Protein AF-M5SMT3-F1 (afdb_monomer_lite)

Sequence (138 aa):
MIDPERPLFWRSGAPFVASPAVTGPAGEMERGFKWAYGRPLFSAMNTILPPNSEICMQGNRHNEGILPPSSHHQGGVHVLMADGAVKFITESIDAGNSGAPPVRWDGWAINPAGSPSPYGIWGALGTRASKEVIDQEF

Organism: NCBI:txid1263868

Structure (mmCIF, N/CA/C/O backbone):
data_AF-M5SMT3-F1
#
_entry.id   AF-M5SMT3-F1
#
loop_
_atom_site.group_PDB
_atom_site.id
_atom_site.type_symbol
_atom_site.label_atom_id
_atom_site.label_a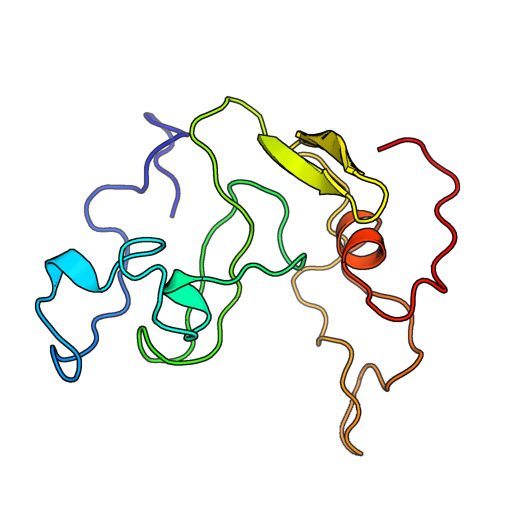lt_id
_atom_site.label_comp_id
_atom_site.label_asym_id
_atom_site.label_entity_id
_atom_site.label_seq_id
_atom_site.pdbx_PDB_ins_code
_atom_site.Cartn_x
_atom_site.Cartn_y
_atom_site.Cartn_z
_atom_site.occupancy
_atom_site.B_iso_or_equiv
_atom_site.auth_seq_id
_atom_site.auth_comp_id
_atom_site.auth_asym_id
_atom_site.auth_atom_id
_atom_site.pdbx_PDB_model_num
ATOM 1 N N . MET A 1 1 ? 3.601 9.241 -10.949 1.00 68.31 1 MET A N 1
ATOM 2 C CA . MET A 1 1 ? 2.649 10.370 -10.830 1.00 68.31 1 MET A CA 1
ATOM 3 C C . MET A 1 1 ? 1.436 10.063 -11.696 1.00 68.31 1 MET A C 1
ATOM 5 O O . MET A 1 1 ? 1.627 9.708 -12.857 1.00 68.31 1 MET A O 1
ATOM 9 N N . ILE A 1 2 ? 0.235 10.129 -11.118 1.00 78.00 2 ILE A N 1
ATOM 10 C CA . ILE A 1 2 ? -1.039 9.802 -11.781 1.00 78.00 2 ILE A CA 1
ATOM 11 C C . ILE A 1 2 ? -1.363 10.852 -12.856 1.00 78.00 2 ILE A C 1
ATOM 13 O O . ILE A 1 2 ? -1.054 12.042 -12.698 1.00 78.00 2 ILE A O 1
ATOM 17 N N . ASP A 1 3 ? -1.911 10.403 -13.983 1.00 85.56 3 ASP A N 1
ATOM 18 C CA . ASP A 1 3 ? -2.349 11.258 -15.083 1.00 85.56 3 ASP A CA 1
ATOM 19 C C . ASP A 1 3 ? -3.676 11.954 -14.731 1.00 85.56 3 ASP A C 1
ATOM 21 O O . ASP A 1 3 ? -4.662 11.273 -14.467 1.00 85.56 3 ASP A O 1
ATOM 25 N N . PRO A 1 4 ? -3.728 13.299 -14.686 1.00 82.62 4 PRO A N 1
ATOM 26 C CA . PRO A 1 4 ? -4.926 14.024 -14.278 1.00 82.62 4 PRO A CA 1
ATOM 27 C C . PRO A 1 4 ? -6.048 13.940 -15.318 1.00 82.62 4 PRO A C 1
ATOM 29 O O . PRO A 1 4 ? -7.213 14.053 -14.952 1.00 82.62 4 PRO A O 1
ATOM 32 N N . GLU A 1 5 ? -5.721 13.739 -16.598 1.00 88.12 5 GLU A N 1
ATOM 33 C CA . GLU A 1 5 ? -6.712 13.559 -17.667 1.00 88.12 5 GLU A CA 1
ATOM 34 C C . GLU A 1 5 ? -7.162 12.098 -17.761 1.00 88.12 5 GLU A C 1
ATOM 36 O O . GLU A 1 5 ? -8.251 11.788 -18.247 1.00 88.12 5 GLU A O 1
ATOM 41 N N . ARG A 1 6 ? -6.316 11.183 -17.278 1.00 85.44 6 ARG A N 1
ATOM 42 C CA . ARG A 1 6 ? -6.539 9.740 -17.280 1.00 85.44 6 ARG A CA 1
ATOM 43 C C . ARG A 1 6 ? -6.258 9.158 -15.888 1.00 85.44 6 ARG A C 1
ATOM 45 O O . ARG A 1 6 ? -5.273 8.443 -15.735 1.00 85.44 6 ARG A O 1
ATOM 52 N N . PRO A 1 7 ? -7.128 9.379 -14.889 1.00 78.06 7 PRO A N 1
ATOM 53 C CA . PRO A 1 7 ? -6.845 9.074 -13.477 1.00 78.06 7 PRO A CA 1
ATOM 54 C C . PRO A 1 7 ? -6.546 7.597 -13.173 1.00 78.06 7 PRO A C 1
ATOM 56 O O . PRO A 1 7 ? -5.956 7.288 -12.146 1.00 78.06 7 PRO A O 1
ATOM 59 N N . LEU A 1 8 ? -6.891 6.681 -14.084 1.00 76.88 8 LEU A N 1
ATOM 60 C CA . LEU A 1 8 ? -6.556 5.254 -13.991 1.00 76.88 8 LEU A CA 1
ATOM 61 C C . LEU A 1 8 ? -5.175 4.898 -14.572 1.00 76.88 8 LEU A C 1
ATOM 63 O O . LEU A 1 8 ? -4.806 3.727 -14.619 1.00 76.88 8 LEU A O 1
ATOM 67 N N . PHE A 1 9 ? -4.423 5.877 -15.072 1.00 82.56 9 PHE A N 1
ATOM 68 C CA . PHE A 1 9 ? -3.161 5.670 -15.768 1.00 82.56 9 PHE A CA 1
ATOM 69 C C . PHE A 1 9 ? -2.049 6.525 -15.163 1.00 82.56 9 PHE A C 1
ATOM 71 O O . PHE A 1 9 ? -2.251 7.634 -14.668 1.00 82.56 9 PHE A O 1
ATOM 78 N N . TRP A 1 10 ? -0.827 6.010 -15.241 1.00 81.50 10 TRP A N 1
ATOM 79 C CA . TRP A 1 10 ? 0.362 6.805 -14.963 1.00 81.50 10 TRP A CA 1
ATOM 80 C C . TRP A 1 10 ? 0.595 7.805 -16.094 1.00 81.50 10 TRP A C 1
ATOM 82 O O . TRP A 1 10 ? 0.399 7.470 -17.264 1.00 81.50 10 TRP A O 1
ATOM 92 N N . ARG A 1 11 ? 1.074 9.009 -15.754 1.00 85.00 11 ARG A N 1
ATOM 93 C CA . ARG A 1 11 ? 1.491 9.992 -16.765 1.00 85.00 11 ARG A CA 1
ATOM 94 C C . ARG A 1 11 ? 2.532 9.385 -17.697 1.00 85.00 11 ARG A C 1
ATOM 96 O O . ARG A 1 11 ? 3.460 8.706 -17.246 1.00 85.00 11 ARG A O 1
ATOM 103 N N . SER A 1 12 ? 2.427 9.710 -18.983 1.00 81.88 12 SER A N 1
ATOM 104 C CA . SER A 1 12 ? 3.504 9.439 -19.936 1.00 81.88 12 SER A CA 1
ATOM 105 C C . SER A 1 12 ? 4.812 10.068 -19.439 1.00 81.88 12 SER A C 1
ATOM 107 O O . SER A 1 12 ? 4.826 11.224 -19.016 1.00 81.88 12 SER A O 1
ATOM 109 N N . GLY A 1 13 ? 5.901 9.295 -19.437 1.00 77.56 13 GLY A N 1
ATOM 110 C CA . GLY A 1 13 ? 7.205 9.751 -18.946 1.00 77.56 13 GLY A CA 1
ATOM 111 C C . GLY A 1 13 ? 7.330 9.858 -17.421 1.00 77.56 13 GLY A C 1
ATOM 112 O O . GLY A 1 13 ? 8.297 10.450 -16.944 1.00 77.56 13 GLY A O 1
ATOM 113 N N . ALA A 1 14 ? 6.389 9.304 -16.643 1.00 79.44 14 ALA A N 1
ATOM 114 C CA . ALA A 1 14 ? 6.562 9.183 -15.198 1.00 79.44 14 ALA A CA 1
ATOM 115 C C . ALA A 1 14 ? 7.913 8.513 -14.867 1.00 79.44 14 ALA A C 1
ATOM 117 O O . ALA A 1 14 ? 8.345 7.617 -15.594 1.00 79.44 14 ALA A O 1
ATOM 118 N N . PRO A 1 15 ? 8.600 8.929 -13.786 1.00 76.25 15 PRO A N 1
ATOM 119 C CA . PRO A 1 15 ? 9.866 8.320 -13.414 1.00 76.25 15 PRO A CA 1
ATOM 120 C C . PRO A 1 15 ? 9.621 6.859 -13.040 1.00 76.25 15 PRO A C 1
ATOM 122 O O . PRO A 1 15 ? 8.994 6.556 -12.026 1.00 76.25 15 PRO A O 1
ATOM 125 N N . PHE A 1 16 ? 10.115 5.952 -13.876 1.00 76.62 16 PHE A N 1
ATOM 126 C CA . PHE A 1 16 ? 10.147 4.532 -13.575 1.00 76.62 16 PHE A CA 1
ATOM 127 C C . PHE A 1 16 ? 11.517 4.197 -13.021 1.00 76.62 16 PHE A C 1
ATOM 129 O O . PHE A 1 16 ? 12.546 4.597 -13.569 1.00 76.62 16 PHE A O 1
ATOM 136 N N . VAL A 1 17 ? 11.536 3.426 -11.942 1.00 74.06 17 VAL A N 1
ATOM 137 C CA . VAL A 1 17 ? 12.789 2.882 -11.444 1.00 74.06 17 VAL A CA 1
ATOM 138 C C . VAL A 1 17 ? 13.319 1.918 -12.494 1.00 74.06 17 VAL A C 1
ATOM 140 O O . VAL A 1 17 ? 12.707 0.886 -12.753 1.00 74.06 17 VAL A O 1
ATOM 143 N N . ALA A 1 18 ? 14.425 2.263 -13.144 1.00 69.06 18 ALA A N 1
ATOM 144 C CA . ALA A 1 18 ? 15.100 1.366 -14.065 1.00 69.06 18 ALA A CA 1
ATOM 145 C C . ALA A 1 18 ? 15.911 0.354 -13.249 1.00 69.06 18 ALA A C 1
ATOM 147 O O . ALA A 1 18 ? 16.681 0.727 -12.368 1.00 69.06 18 ALA A O 1
ATOM 148 N N . SER A 1 19 ? 15.740 -0.933 -13.535 1.00 65.50 19 SER A N 1
ATOM 149 C CA . SER A 1 19 ? 16.666 -1.962 -13.069 1.00 65.50 19 SER A CA 1
ATOM 150 C C . SER A 1 19 ? 17.315 -2.570 -14.305 1.00 65.50 19 SER A C 1
ATOM 152 O O . SER A 1 19 ? 16.594 -2.809 -15.282 1.00 65.50 19 SER A O 1
ATOM 154 N N . PRO A 1 20 ? 18.636 -2.821 -14.314 1.00 62.50 20 PRO A N 1
ATOM 155 C CA . PRO A 1 20 ? 19.217 -3.655 -15.353 1.00 62.50 20 PRO A CA 1
ATOM 156 C C . PRO A 1 20 ? 18.435 -4.974 -15.435 1.00 62.50 20 PRO A C 1
ATOM 158 O O . PRO A 1 20 ? 17.889 -5.451 -14.437 1.00 62.50 20 PRO A O 1
ATOM 161 N N . ALA A 1 21 ? 18.359 -5.556 -16.631 1.00 61.81 21 ALA A N 1
ATOM 162 C CA . ALA A 1 21 ? 17.637 -6.795 -16.933 1.00 61.81 21 ALA A CA 1
ATOM 163 C C . ALA A 1 21 ? 18.285 -8.042 -16.281 1.00 61.81 21 ALA A C 1
ATOM 165 O O . ALA A 1 21 ? 18.470 -9.071 -16.919 1.00 61.81 21 ALA A O 1
ATOM 166 N N . VAL A 1 22 ? 18.668 -7.957 -15.003 1.00 66.12 22 VAL A N 1
ATOM 167 C CA . VAL A 1 22 ? 19.429 -8.975 -14.266 1.00 66.12 22 VAL A CA 1
ATOM 168 C C . VAL A 1 22 ? 18.608 -10.251 -14.083 1.00 66.12 22 VAL A C 1
ATOM 170 O O . VAL A 1 22 ? 19.171 -11.335 -13.993 1.00 66.12 22 VAL A O 1
ATOM 173 N N . THR A 1 23 ? 17.275 -10.146 -14.052 1.00 71.62 23 THR A N 1
ATOM 174 C CA . THR A 1 23 ? 16.373 -11.291 -13.832 1.00 71.62 23 THR A CA 1
ATOM 175 C C . THR A 1 23 ? 15.313 -11.463 -14.928 1.00 71.62 23 THR A C 1
ATOM 177 O O . THR A 1 23 ? 14.224 -11.966 -14.650 1.00 71.62 23 THR A O 1
ATOM 180 N N . GLY A 1 24 ? 15.593 -11.008 -16.158 1.00 78.50 24 GLY A N 1
ATOM 181 C CA . GLY A 1 24 ? 14.719 -11.163 -17.334 1.00 78.50 24 GLY A CA 1
ATOM 182 C C . GLY A 1 24 ? 14.467 -9.871 -18.136 1.00 78.50 24 GLY A C 1
ATOM 183 O O . GLY A 1 24 ? 14.983 -8.813 -17.768 1.00 78.50 24 GLY A O 1
ATOM 184 N N . PRO A 1 25 ? 13.673 -9.942 -19.220 1.00 82.31 25 PRO A N 1
ATOM 185 C CA . PRO A 1 25 ? 13.358 -8.807 -20.090 1.00 82.31 25 PRO A CA 1
ATOM 186 C C . PRO A 1 25 ? 12.727 -7.627 -19.343 1.00 82.31 25 PRO A C 1
ATOM 188 O O . PRO A 1 25 ? 11.934 -7.819 -18.423 1.00 82.31 25 PRO A O 1
ATOM 191 N N . ALA A 1 26 ? 13.015 -6.397 -19.784 1.00 77.25 26 ALA A N 1
ATOM 192 C CA . ALA A 1 26 ? 12.496 -5.178 -19.154 1.00 77.25 26 ALA A CA 1
ATOM 193 C C . ALA A 1 26 ? 10.956 -5.136 -19.087 1.00 77.25 26 ALA A C 1
ATOM 195 O O . ALA A 1 26 ? 10.406 -4.688 -18.085 1.00 77.25 26 ALA A O 1
ATOM 196 N N . GLY A 1 27 ? 10.265 -5.662 -20.105 1.00 79.50 27 GLY A N 1
ATOM 197 C CA . GLY A 1 27 ? 8.798 -5.711 -20.145 1.00 79.50 27 GLY A CA 1
ATOM 198 C C . GLY A 1 27 ? 8.159 -6.624 -19.093 1.00 79.50 27 GLY A C 1
ATOM 199 O O . GLY A 1 27 ? 6.988 -6.461 -18.780 1.00 79.50 27 GLY A O 1
ATOM 200 N N . GLU A 1 28 ? 8.917 -7.553 -18.508 1.00 83.75 28 GLU A N 1
ATOM 201 C CA . GLU A 1 28 ? 8.437 -8.412 -17.417 1.00 83.75 28 GLU A CA 1
ATOM 202 C C . GLU A 1 28 ? 8.784 -7.851 -16.034 1.00 83.75 28 GLU A C 1
ATOM 204 O O . GLU A 1 28 ? 8.436 -8.428 -15.006 1.00 83.75 28 GLU A O 1
ATOM 209 N N . MET A 1 29 ? 9.532 -6.751 -15.977 1.00 82.56 29 MET A N 1
ATOM 210 C CA . MET A 1 29 ? 10.002 -6.155 -14.731 1.00 82.56 29 MET A CA 1
ATOM 211 C C . MET A 1 29 ? 8.991 -5.141 -14.182 1.00 82.56 29 MET A C 1
ATOM 213 O O . MET A 1 29 ? 9.381 -4.168 -13.548 1.00 82.56 29 MET A O 1
ATOM 217 N N . GLU A 1 30 ? 7.706 -5.344 -14.440 1.00 82.75 30 GLU A N 1
ATOM 218 C CA . GLU A 1 30 ? 6.622 -4.452 -14.033 1.00 82.75 30 GLU A CA 1
ATOM 219 C C . GLU A 1 30 ? 5.744 -5.122 -12.964 1.00 82.75 30 GLU A C 1
ATOM 221 O O . GLU A 1 30 ? 5.771 -6.345 -12.781 1.00 82.75 30 GLU A O 1
ATOM 226 N N . ARG A 1 31 ? 4.965 -4.326 -12.221 1.00 85.81 31 ARG A N 1
ATOM 227 C CA . ARG A 1 31 ? 4.106 -4.836 -11.138 1.00 85.81 31 ARG A CA 1
ATOM 228 C C . ARG A 1 31 ? 3.167 -5.932 -11.643 1.00 85.81 31 ARG A C 1
ATOM 230 O O . ARG A 1 31 ? 2.397 -5.699 -12.565 1.00 85.81 31 ARG A O 1
ATOM 237 N N . GLY A 1 32 ? 3.175 -7.091 -10.986 1.00 86.38 32 GLY A N 1
ATOM 238 C CA . GLY A 1 32 ? 2.281 -8.208 -11.313 1.00 86.38 32 GLY A CA 1
ATOM 239 C C . GLY A 1 32 ? 2.721 -9.083 -12.492 1.00 86.38 32 GLY A C 1
ATOM 240 O O . GLY A 1 32 ? 2.085 -10.100 -12.749 1.00 86.38 32 GLY A O 1
ATOM 241 N N . PHE A 1 33 ? 3.822 -8.763 -13.184 1.00 88.25 33 PHE A N 1
ATOM 242 C CA . PHE A 1 33 ? 4.255 -9.512 -14.376 1.00 88.25 33 PHE A CA 1
ATOM 243 C C . PHE A 1 33 ? 5.024 -10.804 -14.040 1.00 88.25 33 PHE A C 1
ATOM 245 O O . PHE A 1 33 ? 5.300 -11.606 -14.929 1.00 88.25 33 PHE A O 1
ATOM 252 N N . LYS A 1 34 ? 5.351 -11.042 -12.758 1.00 89.06 34 LYS A N 1
ATOM 253 C CA . LYS A 1 34 ? 6.069 -12.242 -12.287 1.00 89.06 34 LYS A CA 1
ATOM 254 C C . LYS A 1 34 ? 5.428 -12.844 -11.040 1.00 89.06 34 LYS A C 1
ATOM 256 O O . LYS A 1 34 ? 5.942 -12.698 -9.936 1.00 89.06 34 LYS A O 1
ATOM 261 N N . TRP A 1 35 ? 4.326 -13.567 -11.230 1.00 87.69 35 TRP A N 1
ATOM 262 C CA . TRP A 1 35 ? 3.532 -14.141 -10.134 1.00 87.69 35 TRP A CA 1
ATOM 263 C C . TRP A 1 35 ? 4.336 -15.053 -9.188 1.00 87.69 35 TRP A C 1
ATOM 265 O O . TRP A 1 35 ? 4.116 -15.035 -7.982 1.00 87.69 35 TRP A O 1
ATOM 275 N N . ALA A 1 36 ? 5.290 -15.825 -9.724 1.00 89.75 36 ALA A N 1
ATOM 276 C CA . ALA A 1 36 ? 6.110 -16.759 -8.949 1.00 89.75 36 ALA A CA 1
ATOM 277 C C . ALA A 1 36 ? 7.375 -16.116 -8.353 1.00 89.75 36 ALA A C 1
ATOM 279 O O . ALA A 1 36 ? 8.157 -16.799 -7.691 1.00 89.75 36 ALA A O 1
ATOM 280 N N . TYR A 1 37 ? 7.619 -14.823 -8.601 1.00 88.94 37 TYR A N 1
ATOM 281 C CA . TYR A 1 37 ? 8.818 -14.149 -8.118 1.00 88.94 37 TYR A CA 1
ATOM 282 C C . TYR A 1 37 ? 8.508 -13.312 -6.880 1.00 88.94 37 TYR A C 1
ATOM 284 O O . TYR A 1 37 ? 7.957 -12.222 -6.982 1.00 88.94 37 TYR A O 1
ATOM 292 N N . GLY A 1 38 ? 8.921 -13.800 -5.708 1.00 88.06 38 GLY A N 1
ATOM 293 C CA . GLY A 1 38 ? 8.590 -13.219 -4.399 1.00 88.06 38 GLY A CA 1
ATOM 294 C C . GLY A 1 38 ? 9.217 -11.859 -4.067 1.00 88.06 38 GLY A C 1
ATOM 295 O O . GLY A 1 38 ? 9.372 -11.544 -2.889 1.00 88.06 38 GLY A O 1
ATOM 296 N N . ARG A 1 39 ? 9.632 -11.055 -5.057 1.00 89.12 39 ARG A N 1
ATOM 297 C CA . ARG A 1 39 ? 10.028 -9.665 -4.788 1.00 89.12 39 ARG A CA 1
ATOM 298 C C . ARG A 1 39 ? 8.775 -8.797 -4.638 1.00 89.12 39 ARG A C 1
ATOM 300 O O . ARG A 1 39 ? 7.820 -8.987 -5.395 1.00 89.12 39 ARG A O 1
ATOM 307 N N . PRO A 1 40 ? 8.794 -7.798 -3.737 1.00 91.00 40 PRO A N 1
ATOM 308 C CA . PRO A 1 40 ? 7.593 -7.050 -3.385 1.00 91.00 40 PRO A CA 1
ATOM 309 C C . PRO A 1 40 ? 6.862 -6.409 -4.570 1.00 91.00 40 PRO A C 1
ATOM 311 O O . PRO A 1 40 ? 5.637 -6.445 -4.620 1.00 91.00 40 PRO A O 1
ATOM 314 N N . LEU A 1 41 ? 7.599 -5.882 -5.555 1.00 90.38 41 LEU A N 1
ATOM 315 C CA . LEU A 1 41 ? 7.006 -5.265 -6.744 1.00 90.38 41 LEU A CA 1
ATOM 316 C C . LEU A 1 41 ? 6.087 -6.220 -7.524 1.00 90.38 41 LEU A C 1
ATOM 318 O O . LEU A 1 41 ? 5.089 -5.777 -8.087 1.00 90.38 41 LEU A O 1
ATOM 322 N N . PHE A 1 42 ? 6.412 -7.513 -7.578 1.00 90.19 42 PHE A N 1
ATOM 323 C CA . PHE A 1 42 ? 5.706 -8.458 -8.445 1.00 90.19 42 PHE A CA 1
ATOM 324 C C . PHE A 1 42 ? 4.528 -9.140 -7.763 1.00 90.19 42 PHE A C 1
ATOM 326 O O . PHE A 1 42 ? 3.540 -9.417 -8.436 1.00 90.19 42 PHE A O 1
ATOM 333 N N . SER A 1 43 ? 4.626 -9.413 -6.462 1.00 90.81 43 SER A N 1
ATOM 334 C CA . SER A 1 43 ? 3.677 -10.296 -5.775 1.00 90.81 43 SER A CA 1
ATOM 335 C C . SER A 1 43 ? 3.163 -9.766 -4.437 1.00 90.81 43 SER A C 1
ATOM 337 O O . SER A 1 43 ? 2.436 -10.487 -3.758 1.00 90.81 43 SER A O 1
ATOM 339 N N . ALA A 1 44 ? 3.550 -8.559 -4.014 1.00 92.56 44 ALA A N 1
ATOM 340 C CA . ALA A 1 44 ? 3.177 -8.027 -2.707 1.00 92.56 44 ALA A CA 1
ATOM 341 C C . ALA A 1 44 ? 2.492 -6.657 -2.786 1.00 92.56 44 ALA A C 1
ATOM 343 O O . ALA A 1 44 ? 2.553 -5.931 -3.783 1.00 92.56 44 ALA A O 1
ATOM 344 N N . MET A 1 45 ? 1.868 -6.306 -1.666 1.00 94.31 45 MET A N 1
ATOM 345 C CA . MET A 1 45 ? 1.325 -4.985 -1.382 1.00 94.31 45 MET A CA 1
ATOM 346 C C . MET A 1 45 ? 1.535 -4.629 0.093 1.00 94.31 45 MET A C 1
ATOM 348 O O . MET A 1 45 ? 1.772 -5.513 0.919 1.00 94.31 45 MET A O 1
ATOM 352 N N . ASN A 1 46 ? 1.437 -3.345 0.428 1.00 94.62 46 ASN A N 1
ATOM 353 C CA . ASN A 1 46 ? 1.395 -2.857 1.806 1.00 94.62 46 ASN A CA 1
ATOM 354 C C . ASN A 1 46 ? 0.271 -1.838 2.013 1.00 94.62 46 ASN A C 1
ATOM 356 O O . ASN A 1 46 ? -0.235 -1.250 1.060 1.00 94.62 46 ASN A O 1
ATOM 360 N N . THR A 1 47 ? -0.129 -1.663 3.271 1.00 95.62 47 THR A N 1
ATOM 361 C CA . THR A 1 47 ? -1.233 -0.788 3.680 1.00 95.62 47 THR A CA 1
ATOM 362 C C . THR A 1 47 ? -0.746 0.578 4.182 1.00 95.62 47 THR A C 1
ATOM 364 O O . THR A 1 47 ? -1.249 1.112 5.163 1.00 95.62 47 THR A O 1
ATOM 367 N N . ILE A 1 48 ? 0.291 1.122 3.534 1.00 95.94 48 ILE A N 1
ATOM 368 C CA . ILE A 1 48 ? 0.896 2.416 3.903 1.00 95.94 48 ILE A CA 1
ATOM 369 C C . ILE A 1 48 ? 0.145 3.570 3.235 1.00 95.94 48 ILE A C 1
ATOM 371 O O . ILE A 1 48 ? -0.255 4.521 3.893 1.00 95.94 48 ILE A O 1
ATOM 375 N N . LEU A 1 49 ? -0.031 3.485 1.915 1.00 96.62 49 LEU A N 1
ATOM 376 C CA . LEU A 1 49 ? -0.825 4.429 1.129 1.00 96.62 49 LEU A CA 1
ATOM 377 C C . LEU A 1 49 ? -2.179 3.801 0.786 1.00 96.62 49 LEU A C 1
ATOM 379 O O . LEU A 1 49 ? -2.254 2.567 0.690 1.00 96.62 49 LEU A O 1
ATOM 383 N N . PRO A 1 50 ? -3.235 4.608 0.583 1.00 96.38 50 PRO A N 1
ATOM 384 C CA . PRO A 1 50 ? -4.539 4.077 0.220 1.00 96.38 50 PRO A CA 1
ATOM 385 C C . PRO A 1 50 ? -4.506 3.435 -1.182 1.00 96.38 50 PRO A C 1
ATOM 387 O O . PRO A 1 50 ? -3.551 3.637 -1.946 1.00 96.38 50 PRO A O 1
ATOM 390 N N . PRO A 1 51 ? -5.533 2.645 -1.545 1.00 95.56 51 PRO A N 1
ATOM 391 C CA . PRO A 1 51 ? -5.657 2.066 -2.880 1.00 95.56 51 PRO A CA 1
ATOM 392 C C . PRO A 1 51 ? -5.436 3.066 -4.019 1.00 95.56 51 PRO A C 1
ATOM 394 O O . PRO A 1 51 ? -5.728 4.248 -3.879 1.00 95.56 51 PRO A O 1
ATOM 397 N N . ASN A 1 52 ? -4.926 2.578 -5.153 1.00 92.06 52 ASN A N 1
ATOM 398 C CA . ASN A 1 52 ? -4.656 3.358 -6.371 1.00 92.06 52 ASN A CA 1
ATOM 399 C C . ASN A 1 52 ? -3.644 4.513 -6.213 1.00 92.06 52 ASN A C 1
ATOM 401 O O . ASN A 1 52 ? -3.447 5.287 -7.150 1.00 92.06 52 ASN A O 1
ATOM 405 N N . SER A 1 53 ? -2.948 4.597 -5.076 1.00 91.94 53 SER A N 1
ATOM 406 C CA . SER A 1 53 ? -1.900 5.597 -4.846 1.00 91.94 53 SER A CA 1
ATOM 407 C C . SER A 1 53 ? -0.588 5.260 -5.554 1.00 91.94 53 SER A C 1
ATOM 409 O O . SER A 1 53 ? -0.397 4.178 -6.119 1.00 91.94 53 SER A O 1
ATOM 411 N N . GLU A 1 54 ? 0.349 6.206 -5.531 1.00 88.75 54 GLU A N 1
ATOM 412 C CA . GLU A 1 54 ? 1.663 6.040 -6.129 1.00 88.75 54 GLU A CA 1
ATOM 413 C C . GLU A 1 54 ? 2.475 4.886 -5.541 1.00 88.75 54 GLU A C 1
ATOM 415 O O . GLU A 1 54 ? 2.321 4.448 -4.402 1.00 88.75 54 GLU A O 1
ATOM 420 N N . ILE A 1 55 ? 3.406 4.416 -6.363 1.00 88.94 55 ILE A N 1
ATOM 421 C CA . ILE A 1 55 ? 4.368 3.388 -6.004 1.00 88.94 55 ILE A CA 1
ATOM 422 C C . ILE A 1 55 ? 5.729 4.056 -5.892 1.00 88.94 55 ILE A C 1
ATOM 424 O O . ILE A 1 55 ? 6.140 4.777 -6.804 1.00 88.94 55 ILE A O 1
ATOM 428 N N . CYS A 1 56 ? 6.449 3.775 -4.811 1.00 88.62 56 CYS A N 1
ATOM 429 C CA . CYS A 1 56 ? 7.792 4.297 -4.596 1.00 88.62 56 CYS A CA 1
ATOM 430 C C . CYS A 1 56 ? 8.741 3.150 -4.255 1.00 88.62 56 CYS A C 1
ATOM 432 O O . CYS A 1 56 ? 8.582 2.499 -3.226 1.00 88.62 56 CYS A O 1
ATOM 434 N N . MET A 1 57 ? 9.716 2.889 -5.125 1.00 89.06 57 MET A N 1
ATOM 435 C CA . MET A 1 57 ? 10.703 1.822 -4.940 1.00 89.06 57 MET A CA 1
ATOM 436 C C . MET A 1 57 ? 12.024 2.397 -4.443 1.00 89.06 57 MET A C 1
ATOM 438 O O . MET A 1 57 ? 12.485 3.430 -4.934 1.00 89.06 57 MET A O 1
ATOM 442 N N . GLN A 1 58 ? 12.683 1.695 -3.527 1.00 87.94 58 GLN A N 1
ATOM 443 C CA . GLN A 1 58 ? 13.997 2.092 -3.047 1.00 87.94 58 GLN A CA 1
ATOM 444 C C . GLN A 1 58 ? 15.088 1.642 -4.032 1.00 87.94 58 GLN A C 1
ATOM 446 O O . GLN A 1 58 ? 15.558 0.509 -4.002 1.00 87.94 58 GLN A O 1
ATOM 451 N N . GLY A 1 59 ? 15.544 2.536 -4.906 1.00 84.06 59 GLY A N 1
ATOM 452 C CA . GLY A 1 59 ? 16.728 2.324 -5.748 1.00 84.06 59 GLY A CA 1
ATOM 453 C C . GLY A 1 59 ? 16.509 1.464 -6.999 1.00 84.06 59 GLY A C 1
ATOM 454 O O . GLY A 1 59 ? 16.819 1.931 -8.090 1.00 84.06 59 GLY A O 1
ATOM 455 N N . ASN A 1 60 ? 15.986 0.235 -6.883 1.00 85.25 60 ASN A N 1
ATOM 456 C CA . ASN A 1 60 ? 15.718 -0.648 -8.031 1.00 85.25 60 ASN A CA 1
ATOM 457 C C . ASN A 1 60 ? 14.385 -1.427 -7.900 1.00 85.25 60 ASN A C 1
ATOM 459 O O . ASN A 1 60 ? 13.713 -1.385 -6.872 1.00 85.25 60 ASN A O 1
ATOM 463 N N . ARG A 1 61 ? 14.002 -2.156 -8.959 1.00 85.25 61 ARG A N 1
ATOM 464 C CA . ARG A 1 61 ? 12.741 -2.927 -9.064 1.00 85.25 61 ARG A CA 1
ATOM 465 C C . ARG A 1 61 ? 12.676 -4.180 -8.172 1.00 85.25 61 ARG A C 1
ATOM 467 O O . ARG A 1 61 ? 11.635 -4.825 -8.092 1.00 85.25 61 ARG A O 1
ATOM 474 N N . HIS A 1 62 ? 13.777 -4.543 -7.523 1.00 85.62 62 HIS A N 1
ATOM 475 C CA . HIS A 1 62 ? 13.922 -5.742 -6.697 1.00 85.62 62 HIS A CA 1
ATOM 476 C C . HIS A 1 62 ? 13.943 -5.432 -5.198 1.00 85.62 62 HIS A C 1
ATOM 478 O O . HIS A 1 62 ? 13.833 -6.359 -4.397 1.00 85.62 62 HIS A O 1
ATOM 484 N N . ASN A 1 63 ? 14.093 -4.172 -4.808 1.00 87.50 63 ASN A N 1
ATOM 485 C CA . ASN A 1 63 ? 14.184 -3.762 -3.407 1.00 87.50 63 ASN A CA 1
ATOM 486 C C . ASN A 1 63 ? 12.803 -3.619 -2.745 1.00 87.50 63 ASN A C 1
ATOM 488 O O . ASN A 1 63 ? 11.766 -3.902 -3.354 1.00 87.50 63 ASN A O 1
ATOM 492 N N . GLU A 1 64 ? 12.787 -3.201 -1.479 1.00 89.31 64 GLU A N 1
ATOM 493 C CA . GLU A 1 64 ? 11.574 -2.727 -0.821 1.00 89.31 64 GLU A CA 1
ATOM 494 C C . GLU A 1 64 ? 10.988 -1.464 -1.475 1.00 89.31 64 GLU A C 1
ATOM 496 O O . GLU A 1 64 ? 11.641 -0.721 -2.217 1.00 89.31 64 GLU A O 1
ATOM 501 N N . GLY A 1 65 ? 9.714 -1.219 -1.182 1.00 91.25 65 GLY A N 1
ATOM 502 C CA . GLY A 1 65 ? 9.011 -0.036 -1.640 1.00 91.25 65 GLY A CA 1
ATOM 503 C C . GLY A 1 65 ? 7.656 0.143 -0.970 1.00 91.25 65 GLY A C 1
ATOM 504 O O . GLY A 1 65 ? 7.133 -0.756 -0.309 1.00 91.25 65 GLY A O 1
ATOM 505 N N . ILE A 1 66 ? 7.077 1.318 -1.184 1.00 93.69 66 ILE A N 1
ATOM 506 C CA . ILE A 1 66 ? 5.681 1.627 -0.889 1.00 93.69 66 ILE A CA 1
ATOM 507 C C . ILE A 1 66 ? 4.862 1.123 -2.074 1.00 93.69 66 ILE A C 1
ATOM 509 O O . ILE A 1 66 ? 5.084 1.531 -3.216 1.00 93.69 66 ILE A O 1
ATOM 513 N N . LEU A 1 67 ? 3.991 0.152 -1.815 1.00 94.25 67 LEU A N 1
ATOM 514 C CA . LEU A 1 67 ? 3.369 -0.690 -2.831 1.00 94.25 67 LEU A CA 1
ATOM 515 C C . LEU A 1 67 ? 1.880 -0.856 -2.482 1.00 94.25 67 LEU A C 1
ATOM 517 O O . LEU A 1 67 ? 1.473 -1.965 -2.134 1.00 94.25 67 LEU A O 1
ATOM 521 N N . PRO A 1 68 ? 1.070 0.215 -2.537 1.00 95.06 68 PRO A N 1
ATOM 522 C CA . PRO A 1 68 ? -0.362 0.098 -2.289 1.00 95.06 68 PRO A CA 1
ATOM 523 C C . PRO A 1 68 ? -1.021 -0.821 -3.333 1.00 95.06 68 PRO A C 1
ATOM 525 O O . PRO A 1 68 ? -0.491 -0.989 -4.444 1.00 95.06 68 PRO A O 1
ATOM 528 N N . PRO A 1 69 ? -2.172 -1.437 -3.012 1.00 94.56 69 PRO A N 1
ATOM 529 C CA . PRO A 1 69 ? -2.951 -2.169 -4.001 1.00 94.56 69 PRO A CA 1
ATOM 530 C C . PRO A 1 69 ? -3.459 -1.213 -5.089 1.00 94.56 69 PRO A C 1
ATOM 532 O O . PRO A 1 69 ? -3.755 -0.048 -4.832 1.00 94.56 69 PRO A O 1
ATOM 535 N N . SER A 1 70 ? -3.563 -1.713 -6.319 1.00 89.81 70 SER A N 1
ATOM 536 C CA . SER A 1 70 ? -4.017 -0.939 -7.481 1.00 89.81 70 SER A CA 1
ATOM 537 C C . SER A 1 70 ? -5.016 -1.742 -8.304 1.00 89.81 70 SER A C 1
ATOM 539 O O . SER A 1 70 ? -4.939 -2.969 -8.374 1.00 89.81 70 SER A O 1
ATOM 541 N N . SER A 1 71 ? -5.978 -1.044 -8.898 1.00 90.25 71 SER A N 1
ATOM 542 C CA . SER A 1 71 ? -7.086 -1.613 -9.655 1.00 90.25 71 SER A CA 1
ATOM 543 C C . SER A 1 71 ? -7.566 -0.603 -10.697 1.00 90.25 71 SER A C 1
ATOM 545 O O . SER A 1 71 ? -7.484 0.602 -10.494 1.00 90.25 71 SER A O 1
ATOM 547 N N . HIS A 1 72 ? -8.093 -1.090 -11.821 1.00 89.44 72 HIS A N 1
ATOM 548 C CA . HIS A 1 72 ? -8.769 -0.229 -12.802 1.00 89.44 72 HIS A CA 1
ATOM 549 C C . HIS A 1 72 ? -10.235 0.056 -12.439 1.00 89.44 72 HIS A C 1
ATOM 551 O O . HIS A 1 72 ? -10.903 0.807 -13.147 1.00 89.44 72 HIS A O 1
ATOM 557 N N . HIS A 1 73 ? -10.754 -0.538 -11.361 1.00 91.50 73 HIS A N 1
ATOM 558 C CA . HIS A 1 73 ? -12.052 -0.150 -10.821 1.00 91.50 73 HIS A CA 1
ATOM 559 C C . HIS A 1 73 ? -11.964 1.272 -10.272 1.00 91.50 73 HIS A C 1
ATOM 561 O O . HIS A 1 73 ? -11.036 1.618 -9.540 1.00 91.50 73 HIS A O 1
ATOM 567 N N . GLN A 1 74 ? -12.947 2.093 -10.629 1.00 88.06 74 GLN A N 1
ATOM 568 C CA . GLN A 1 74 ? -13.009 3.469 -10.170 1.00 88.06 74 GLN A CA 1
ATOM 569 C C . GLN A 1 74 ? -13.172 3.517 -8.648 1.00 88.06 74 GLN A C 1
ATOM 571 O O . GLN A 1 74 ? -14.053 2.862 -8.094 1.00 88.06 74 GLN A O 1
ATOM 576 N N . GLY A 1 75 ? -12.347 4.330 -7.992 1.00 91.12 75 GLY A N 1
ATOM 577 C CA . GLY A 1 75 ? -12.511 4.675 -6.586 1.00 91.12 75 GLY A CA 1
ATOM 578 C C . GLY A 1 75 ? -12.020 3.630 -5.588 1.00 91.12 75 GLY A C 1
ATOM 579 O O . GLY A 1 75 ? -12.207 3.852 -4.395 1.00 91.12 75 GLY A O 1
ATOM 580 N N . GLY A 1 76 ? -11.419 2.509 -6.012 1.00 94.81 76 GLY A N 1
ATOM 581 C CA . GLY A 1 76 ? -10.912 1.522 -5.058 1.00 94.81 76 GLY A CA 1
ATOM 582 C C . GLY A 1 76 ? -10.499 0.160 -5.616 1.00 94.81 76 GLY A C 1
ATOM 583 O O . GLY A 1 76 ? -10.322 -0.050 -6.820 1.00 94.81 76 GLY A O 1
ATOM 584 N N . VAL A 1 77 ? -10.332 -0.785 -4.691 1.00 96.44 77 VAL A N 1
ATOM 585 C CA . VAL A 1 77 ? -9.876 -2.162 -4.933 1.00 96.44 77 VAL A CA 1
ATOM 586 C C . VAL A 1 77 ? -10.785 -3.156 -4.211 1.00 96.44 77 VAL A C 1
ATOM 588 O O . VAL A 1 77 ? -11.293 -2.876 -3.129 1.00 96.44 77 VAL A O 1
ATOM 591 N N . HIS A 1 78 ? -10.951 -4.354 -4.767 1.00 97.25 78 HIS A N 1
ATOM 592 C CA . HIS A 1 78 ? -11.509 -5.473 -4.008 1.00 97.25 78 HIS A CA 1
ATOM 593 C C . HIS A 1 78 ? -10.398 -6.164 -3.209 1.00 97.25 78 HIS A C 1
ATOM 595 O O . HIS A 1 78 ? -9.381 -6.557 -3.780 1.00 97.25 78 HIS A O 1
ATOM 601 N N . VAL A 1 79 ? -10.598 -6.327 -1.902 1.00 96.06 79 VAL A N 1
ATOM 602 C CA . VAL A 1 79 ? -9.668 -6.993 -0.982 1.00 96.06 79 VAL A CA 1
ATOM 603 C C . VAL A 1 79 ? -10.326 -8.248 -0.427 1.00 96.06 79 VAL A C 1
ATOM 605 O O . VAL A 1 79 ? -11.448 -8.197 0.077 1.00 96.06 79 VAL A O 1
ATOM 608 N N . LEU A 1 80 ? -9.618 -9.374 -0.525 1.00 95.06 80 LEU A N 1
ATOM 609 C CA . LEU A 1 80 ? -9.973 -10.602 0.176 1.00 95.06 80 LEU A CA 1
ATOM 610 C C . LEU A 1 80 ? -9.479 -10.508 1.621 1.00 95.06 80 LEU A C 1
ATOM 612 O O . LEU A 1 80 ? -8.281 -10.375 1.871 1.00 95.06 80 LEU A O 1
ATOM 616 N N . MET A 1 81 ? -10.413 -10.597 2.554 1.00 91.38 81 MET A N 1
ATOM 617 C CA . MET A 1 81 ? -10.162 -10.618 3.986 1.00 91.38 81 MET A CA 1
ATOM 618 C C . MET A 1 81 ? -9.799 -12.039 4.444 1.00 91.38 81 MET A C 1
ATOM 620 O O . MET A 1 81 ? -10.116 -13.029 3.782 1.00 91.38 81 MET A O 1
ATOM 624 N N . ALA A 1 82 ? -9.133 -12.158 5.595 1.00 88.25 82 ALA A N 1
ATOM 625 C CA . ALA A 1 82 ? -8.667 -13.449 6.115 1.00 88.25 82 ALA A CA 1
ATOM 626 C C . ALA A 1 82 ? -9.805 -14.424 6.486 1.00 88.25 82 ALA A C 1
ATOM 628 O O . ALA A 1 82 ? -9.584 -15.632 6.531 1.00 88.25 82 ALA A O 1
ATOM 629 N N . ASP A 1 83 ? -11.010 -13.911 6.732 1.00 91.56 83 ASP A N 1
ATOM 630 C CA . ASP A 1 83 ? -12.231 -14.685 6.982 1.00 91.56 83 ASP A CA 1
ATOM 631 C C . ASP A 1 83 ? -12.949 -15.132 5.691 1.00 91.56 83 ASP A C 1
ATOM 633 O O . ASP A 1 83 ? -13.986 -15.791 5.752 1.00 91.56 83 ASP A O 1
ATOM 637 N N . GLY A 1 84 ? -12.396 -14.803 4.518 1.00 93.44 84 GLY A N 1
ATOM 638 C CA . GLY A 1 84 ? -12.950 -15.145 3.211 1.00 93.44 84 GLY A CA 1
ATOM 639 C C . GLY A 1 84 ? -13.922 -14.112 2.637 1.00 93.44 84 GLY A C 1
ATOM 640 O O . GLY A 1 84 ? -14.361 -14.279 1.497 1.00 93.44 84 GLY A O 1
ATOM 641 N N . ALA A 1 85 ? -14.250 -13.039 3.364 1.00 93.94 85 ALA A N 1
ATOM 642 C CA . ALA A 1 85 ? -15.069 -11.959 2.825 1.00 93.94 85 ALA A CA 1
ATOM 643 C C . ALA A 1 85 ? -14.302 -11.167 1.754 1.00 93.94 85 ALA A C 1
ATOM 645 O O . ALA A 1 85 ? -13.105 -10.921 1.881 1.00 93.94 85 ALA A O 1
ATOM 646 N N . VAL A 1 86 ? -14.998 -10.717 0.708 1.00 96.31 86 VAL A N 1
ATOM 647 C CA . VAL A 1 86 ? -14.444 -9.766 -0.265 1.00 96.31 86 VAL A CA 1
ATOM 648 C C . VAL A 1 86 ? -15.079 -8.409 -0.023 1.00 96.31 86 VAL A C 1
ATOM 650 O O . VAL A 1 86 ? -16.295 -8.264 -0.135 1.00 96.31 86 VAL A O 1
ATOM 653 N N . LYS A 1 87 ? -14.254 -7.411 0.286 1.00 95.44 87 LYS A N 1
ATOM 654 C CA . LYS A 1 87 ? -14.693 -6.034 0.520 1.00 95.44 87 LYS A CA 1
ATOM 655 C C . LYS A 1 87 ? -14.178 -5.101 -0.560 1.00 95.44 87 LYS A C 1
ATOM 657 O O . LYS A 1 87 ? -13.072 -5.285 -1.061 1.00 95.44 87 LYS A O 1
ATOM 662 N N . PHE A 1 88 ? -14.978 -4.105 -0.925 1.00 96.94 88 PHE A N 1
ATOM 663 C CA . PHE A 1 88 ? -14.516 -3.014 -1.776 1.00 96.94 88 PHE A CA 1
ATOM 664 C C . PHE A 1 88 ? -13.942 -1.906 -0.894 1.00 96.94 88 PHE A C 1
ATOM 666 O O . PHE A 1 88 ? -14.684 -1.250 -0.173 1.00 96.94 88 PHE A O 1
ATOM 673 N N . ILE A 1 89 ? -12.626 -1.719 -0.947 1.00 97.31 89 ILE A N 1
ATOM 674 C CA . ILE A 1 89 ? -11.908 -0.712 -0.170 1.00 97.31 89 ILE A CA 1
ATOM 675 C C . ILE A 1 89 ? -11.676 0.507 -1.050 1.00 97.31 89 ILE A C 1
ATOM 677 O O . ILE A 1 89 ? -11.037 0.414 -2.102 1.00 97.31 89 ILE A O 1
ATOM 681 N N . THR A 1 90 ? -12.205 1.645 -0.611 1.00 96.56 90 THR A N 1
ATOM 682 C CA . THR A 1 90 ? -12.118 2.897 -1.364 1.00 96.56 90 THR A CA 1
ATOM 683 C C . THR A 1 90 ? -10.725 3.522 -1.279 1.00 96.56 90 THR A C 1
ATOM 685 O O . THR A 1 90 ? -10.016 3.361 -0.289 1.00 96.56 90 THR A O 1
ATOM 688 N N . GLU A 1 91 ? -10.334 4.289 -2.294 1.00 94.81 91 GLU A N 1
ATOM 689 C CA . GLU A 1 91 ? -9.105 5.102 -2.276 1.00 94.81 91 GLU A CA 1
ATOM 690 C C . GLU A 1 91 ? -9.176 6.282 -1.288 1.00 94.81 91 GLU A C 1
ATOM 692 O O . GLU A 1 91 ? -8.157 6.882 -0.962 1.00 94.81 91 GLU A O 1
ATOM 697 N N . SER A 1 92 ? -10.370 6.581 -0.765 1.00 95.62 92 SER A N 1
ATOM 698 C CA . SER A 1 92 ? -10.603 7.548 0.312 1.00 95.62 92 SER A CA 1
ATOM 699 C C . SER A 1 92 ? -10.505 6.956 1.723 1.00 95.62 92 SER A C 1
ATOM 701 O O . SER A 1 92 ? -10.802 7.665 2.684 1.00 95.62 92 SER A O 1
ATOM 703 N N . ILE A 1 93 ? -10.145 5.674 1.871 1.00 96.69 93 ILE A N 1
ATOM 704 C CA . ILE A 1 93 ? -9.943 5.062 3.192 1.00 96.69 93 ILE A CA 1
ATOM 705 C C . ILE A 1 93 ? -8.905 5.850 4.004 1.00 96.69 93 ILE A C 1
ATOM 707 O O . ILE A 1 93 ? -7.904 6.321 3.460 1.00 96.69 93 ILE A O 1
ATOM 711 N N . ASP A 1 94 ? -9.127 5.970 5.315 1.00 96.75 94 ASP A N 1
ATOM 712 C CA . ASP A 1 94 ? -8.156 6.584 6.219 1.00 96.75 94 ASP A CA 1
ATOM 713 C C . ASP A 1 94 ? -6.839 5.790 6.228 1.00 96.75 94 ASP A C 1
ATOM 715 O O . ASP A 1 94 ? -6.750 4.699 6.798 1.00 96.75 94 ASP A O 1
ATOM 719 N N . ALA A 1 95 ? -5.822 6.366 5.586 1.00 96.12 95 ALA A N 1
ATOM 720 C CA . ALA A 1 95 ? -4.458 5.851 5.510 1.00 96.12 95 ALA A CA 1
ATOM 721 C C . ALA A 1 95 ? -3.480 6.597 6.439 1.00 96.12 95 ALA A C 1
ATOM 723 O O . ALA A 1 95 ? -2.264 6.445 6.316 1.00 96.12 95 ALA A O 1
ATOM 724 N N . GLY A 1 96 ? -3.990 7.406 7.375 1.00 95.69 96 GLY A N 1
ATOM 725 C CA . GLY A 1 96 ? -3.197 8.078 8.401 1.00 95.69 96 GLY A CA 1
ATOM 726 C C . GLY A 1 96 ? -2.048 8.938 7.864 1.00 95.69 96 GLY A C 1
ATOM 727 O O . GLY A 1 96 ? -2.185 9.683 6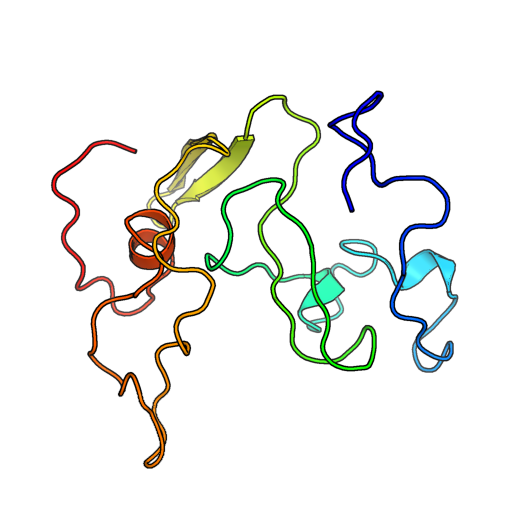.893 1.00 95.69 96 GLY A O 1
ATOM 728 N N . ASN A 1 97 ? -0.897 8.877 8.542 1.00 95.94 97 ASN A N 1
ATOM 729 C CA . ASN A 1 97 ? 0.274 9.694 8.227 1.00 95.94 97 ASN A CA 1
ATOM 730 C C . ASN A 1 97 ? 1.286 8.930 7.360 1.00 95.94 97 ASN A C 1
ATOM 732 O O . ASN A 1 97 ? 2.108 8.166 7.869 1.00 95.94 97 ASN A O 1
ATOM 736 N N . SER A 1 98 ? 1.302 9.222 6.060 1.00 93.88 98 SER A N 1
ATOM 737 C CA . SER A 1 98 ? 2.235 8.617 5.098 1.00 93.88 98 SER A CA 1
ATOM 738 C C . SER A 1 98 ? 3.715 8.947 5.349 1.00 93.88 98 SER A C 1
ATOM 740 O O . SER A 1 98 ? 4.591 8.206 4.908 1.00 93.88 98 SER A O 1
ATOM 742 N N . GLY A 1 99 ? 4.012 10.030 6.076 1.00 94.19 99 GLY A N 1
ATOM 743 C CA . GLY A 1 99 ? 5.371 10.424 6.458 1.00 94.19 99 GLY A CA 1
ATOM 744 C C . GLY A 1 99 ? 5.882 9.756 7.738 1.00 94.19 99 GLY A C 1
ATOM 745 O O . GLY A 1 99 ? 7.036 9.966 8.118 1.00 94.19 99 GLY A O 1
ATOM 746 N N . ALA A 1 100 ? 5.047 8.978 8.430 1.00 94.31 100 ALA A N 1
ATOM 747 C CA . ALA A 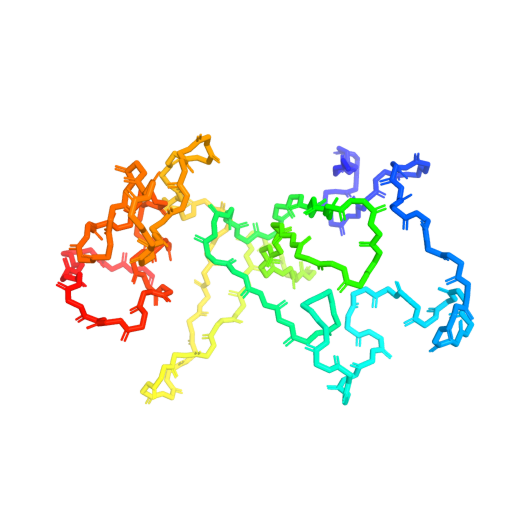1 100 ? 5.443 8.314 9.661 1.00 94.31 100 ALA A CA 1
ATOM 748 C C . ALA A 1 100 ? 6.387 7.124 9.385 1.00 94.31 100 ALA A C 1
ATOM 750 O O . ALA A 1 100 ? 6.135 6.330 8.470 1.00 94.31 100 ALA A O 1
ATOM 751 N N . PRO A 1 101 ? 7.442 6.934 10.202 1.00 92.75 101 PRO A N 1
ATOM 752 C CA . PRO A 1 101 ? 8.264 5.729 10.152 1.00 92.75 101 PRO A CA 1
ATOM 753 C C . PRO A 1 101 ? 7.413 4.467 10.378 1.00 92.75 101 PRO A C 1
ATOM 755 O O . PRO A 1 101 ? 6.552 4.475 11.260 1.00 92.75 101 PRO A O 1
ATOM 758 N N . PRO A 1 102 ? 7.648 3.364 9.652 1.00 91.06 102 PRO A N 1
ATOM 759 C CA . PRO A 1 102 ? 6.884 2.139 9.856 1.00 91.06 102 PRO A CA 1
ATOM 760 C C . PRO A 1 102 ? 7.194 1.504 11.213 1.00 91.06 102 PRO A C 1
ATOM 762 O O . PRO A 1 102 ? 8.288 1.669 11.767 1.00 91.06 102 PRO A O 1
ATOM 765 N N . VAL A 1 103 ? 6.233 0.729 11.722 1.00 91.00 103 VAL A N 1
ATOM 766 C CA . VAL A 1 103 ? 6.438 -0.111 12.905 1.00 91.00 103 VAL A CA 1
ATOM 767 C C . VAL A 1 103 ? 7.489 -1.172 12.583 1.00 91.00 103 VAL A C 1
ATOM 769 O O . VAL A 1 103 ? 7.350 -1.932 11.622 1.00 91.00 103 VAL A O 1
ATOM 772 N N . ARG A 1 104 ? 8.551 -1.233 13.386 1.00 90.06 104 ARG A N 1
ATOM 773 C CA . ARG A 1 104 ? 9.692 -2.138 13.179 1.00 90.06 104 ARG A CA 1
ATOM 774 C C . ARG A 1 104 ? 10.189 -2.705 14.503 1.00 90.06 104 ARG A C 1
ATOM 776 O O . ARG A 1 104 ? 9.980 -2.130 15.565 1.00 90.06 104 ARG A O 1
ATOM 783 N N . TRP A 1 105 ? 10.804 -3.880 14.440 1.00 87.31 105 TRP A N 1
ATOM 784 C CA . TRP A 1 105 ? 11.140 -4.672 15.628 1.00 87.31 105 TRP A CA 1
ATOM 785 C C . TRP A 1 105 ? 12.530 -4.391 16.207 1.00 87.31 105 TRP A C 1
ATOM 787 O O . TRP A 1 105 ? 12.843 -4.894 17.282 1.00 87.31 105 TRP A O 1
ATOM 797 N N . ASP A 1 106 ? 13.376 -3.636 15.509 1.00 90.88 106 ASP A N 1
ATOM 798 C CA . ASP A 1 106 ? 14.763 -3.436 15.918 1.00 90.88 106 ASP A CA 1
ATOM 799 C C . ASP A 1 106 ? 14.954 -2.252 16.888 1.00 90.88 106 ASP A C 1
ATOM 801 O O . ASP A 1 106 ? 14.086 -1.398 17.053 1.00 90.88 106 ASP A O 1
ATOM 805 N N . GLY A 1 107 ? 16.125 -2.194 17.529 1.00 88.88 107 GLY A N 1
ATOM 806 C CA . GLY A 1 107 ? 16.417 -1.267 18.630 1.00 88.88 107 GLY A CA 1
ATOM 807 C C . GLY A 1 107 ? 16.489 0.223 18.273 1.00 88.88 107 GLY A C 1
ATOM 808 O O . GLY A 1 107 ? 16.590 1.044 19.178 1.00 88.88 107 GLY A O 1
ATOM 809 N N . TRP A 1 108 ? 16.426 0.589 16.990 1.00 89.94 108 TRP A N 1
ATOM 810 C CA . TRP A 1 108 ? 16.412 1.988 16.542 1.00 89.94 108 TRP A CA 1
ATOM 811 C C . TRP A 1 108 ? 15.028 2.431 16.063 1.00 89.94 108 TRP A C 1
ATOM 813 O O . TRP A 1 108 ? 14.902 3.459 15.392 1.00 89.94 108 TRP A O 1
ATOM 823 N N . ALA A 1 109 ? 14.000 1.618 16.312 1.00 90.38 109 ALA A N 1
ATOM 824 C CA . ALA A 1 109 ? 12.635 1.890 15.911 1.00 90.38 109 ALA A CA 1
ATOM 825 C C . ALA A 1 109 ? 12.105 3.171 16.566 1.00 90.38 109 ALA A C 1
ATOM 827 O O . ALA A 1 109 ? 11.998 3.250 17.786 1.00 90.38 109 ALA A O 1
ATOM 828 N N . ILE A 1 110 ? 11.705 4.146 15.744 1.00 93.31 110 ILE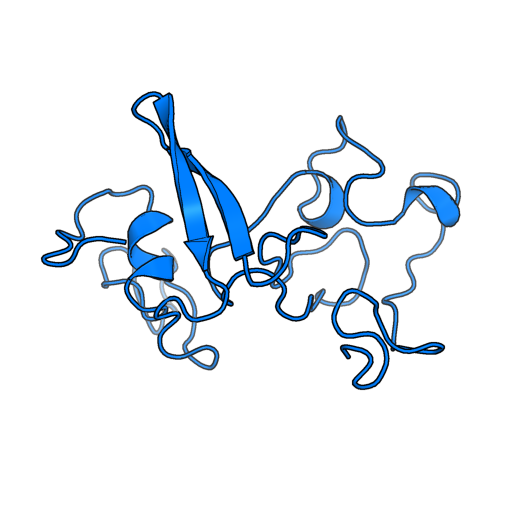 A N 1
ATOM 829 C CA . ILE A 1 110 ? 10.894 5.276 16.222 1.00 93.31 110 ILE A CA 1
ATOM 830 C C . ILE A 1 110 ? 9.521 4.751 16.665 1.00 93.31 110 ILE A C 1
ATOM 832 O O . ILE A 1 110 ? 9.036 5.114 17.730 1.00 93.31 110 ILE A O 1
ATOM 836 N N . ASN A 1 111 ? 8.949 3.836 15.874 1.00 91.31 111 ASN A N 1
ATOM 837 C CA . ASN A 1 111 ? 7.740 3.085 16.198 1.00 91.31 111 ASN A CA 1
ATOM 838 C C . ASN A 1 111 ? 8.120 1.616 16.475 1.00 91.31 111 ASN A C 1
ATOM 840 O O . ASN A 1 111 ? 8.266 0.841 15.522 1.00 91.31 111 ASN A O 1
ATOM 844 N N . PRO A 1 112 ? 8.374 1.231 17.740 1.00 91.00 112 PRO A N 1
ATOM 845 C CA . PRO A 1 112 ? 8.775 -0.130 18.093 1.00 91.00 112 PRO A CA 1
ATOM 846 C C . PRO A 1 112 ? 7.649 -1.150 17.891 1.00 91.00 112 PRO A C 1
ATOM 848 O O . PRO A 1 112 ? 6.466 -0.816 17.848 1.00 91.00 112 PRO A O 1
ATOM 851 N N . ALA A 1 113 ? 8.011 -2.431 17.796 1.00 89.06 113 ALA A N 1
ATOM 852 C CA . ALA A 1 113 ? 7.038 -3.515 17.699 1.00 89.06 113 ALA A CA 1
ATOM 853 C C . ALA A 1 113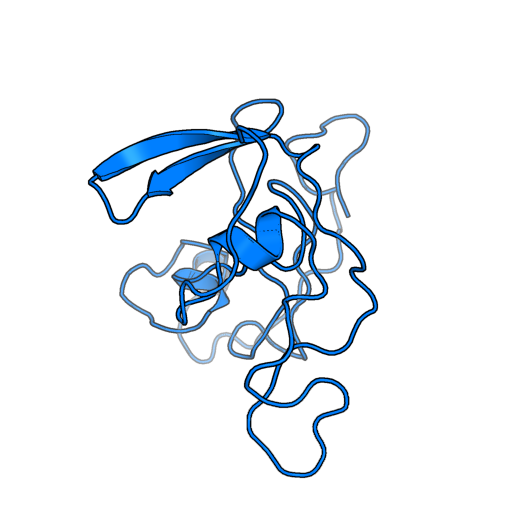 ? 6.025 -3.466 18.858 1.00 89.06 113 ALA A C 1
ATOM 855 O O . ALA A 1 113 ? 6.400 -3.429 20.028 1.00 89.06 113 ALA A O 1
ATOM 856 N N . GLY A 1 114 ? 4.736 -3.500 18.514 1.00 86.81 114 GLY A N 1
ATOM 857 C CA . GLY A 1 114 ? 3.629 -3.342 19.461 1.00 86.81 114 GLY A CA 1
ATOM 858 C C . GLY A 1 114 ? 3.021 -1.938 19.485 1.00 86.81 114 GLY A C 1
ATOM 859 O O . GLY A 1 114 ? 1.937 -1.782 20.040 1.00 86.81 114 GLY A O 1
ATOM 860 N N . SER A 1 115 ? 3.660 -0.943 18.861 1.00 90.06 115 SER A N 1
ATOM 861 C CA . SER A 1 115 ? 3.025 0.345 18.571 1.00 90.06 115 SER A CA 1
ATOM 862 C C . SER A 1 115 ? 1.848 0.180 17.601 1.00 90.06 115 SER A C 1
ATOM 864 O O . SER A 1 115 ? 1.921 -0.684 16.721 1.00 90.06 115 SER A O 1
ATOM 866 N N . PRO A 1 116 ? 0.795 1.011 17.730 1.00 89.25 116 PRO A N 1
ATOM 867 C CA . PRO A 1 116 ? -0.281 1.056 16.749 1.00 89.25 116 PRO A CA 1
ATOM 868 C C . PRO A 1 116 ? 0.238 1.531 15.389 1.00 89.25 116 PRO A C 1
ATOM 870 O O . PRO A 1 116 ? 1.211 2.292 15.307 1.00 89.25 116 PRO A O 1
ATOM 873 N N . SER A 1 117 ? -0.424 1.097 14.324 1.00 91.88 117 SER A N 1
ATOM 874 C CA . SER A 1 117 ? -0.125 1.517 12.965 1.00 91.88 117 SER A CA 1
ATOM 875 C C . SER A 1 117 ? -0.351 3.025 12.802 1.00 91.88 117 SER A C 1
ATOM 877 O O . SER A 1 117 ? -1.424 3.529 13.134 1.00 91.88 117 SER A O 1
ATOM 879 N N . PRO A 1 118 ? 0.624 3.782 12.264 1.00 94.25 118 PRO A N 1
ATOM 880 C CA . PRO A 1 118 ? 0.438 5.205 11.995 1.00 94.25 118 PRO A CA 1
ATOM 881 C C . PRO A 1 118 ? -0.360 5.469 10.707 1.00 94.25 118 PRO A C 1
ATOM 883 O O . PRO A 1 118 ? -0.617 6.629 10.382 1.00 94.25 118 PRO A O 1
ATOM 886 N N . TYR A 1 119 ? -0.730 4.418 9.967 1.00 95.31 119 TYR A N 1
ATOM 887 C CA . TYR A 1 119 ? -1.359 4.507 8.647 1.00 95.31 119 TYR A CA 1
ATOM 888 C C . TYR A 1 119 ? -2.889 4.362 8.704 1.00 95.31 119 TYR A C 1
ATOM 890 O O . TYR A 1 119 ? -3.499 3.801 7.798 1.00 95.31 119 TYR A O 1
ATOM 898 N N . GLY A 1 120 ? -3.505 4.851 9.785 1.00 93.75 120 GLY A N 1
ATOM 899 C CA . GLY A 1 120 ? -4.961 4.906 9.946 1.00 93.75 120 GLY A CA 1
ATOM 900 C C . GLY A 1 120 ? -5.632 3.532 9.980 1.00 93.75 120 GLY A C 1
ATOM 901 O O . GLY A 1 120 ? -4.986 2.506 10.222 1.00 93.75 120 GLY A O 1
ATOM 902 N N . ILE A 1 121 ? -6.938 3.510 9.701 1.00 93.62 121 ILE A N 1
ATOM 903 C CA . ILE A 1 121 ? -7.731 2.272 9.595 1.00 93.62 121 ILE A CA 1
ATOM 904 C C . ILE A 1 121 ? -7.123 1.323 8.555 1.00 93.62 121 ILE A C 1
ATOM 906 O O . ILE A 1 121 ? -7.057 0.113 8.771 1.00 93.62 121 ILE A O 1
ATOM 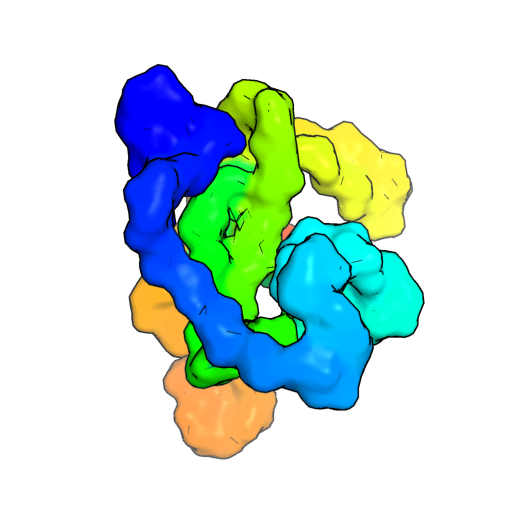910 N N . TRP A 1 122 ? -6.628 1.852 7.438 1.00 95.00 122 TRP A N 1
ATOM 911 C CA . TRP A 1 122 ? -6.017 1.039 6.393 1.00 95.00 122 TRP A CA 1
ATOM 912 C C . TRP A 1 122 ? -4.775 0.288 6.888 1.00 95.00 122 TRP A C 1
ATOM 914 O O . TRP A 1 122 ? -4.641 -0.926 6.704 1.00 95.00 122 TRP A O 1
ATOM 924 N N . GLY A 1 123 ? -3.897 0.996 7.595 1.00 94.06 123 GLY A N 1
ATOM 925 C CA . GLY A 1 123 ? -2.751 0.431 8.289 1.00 94.06 123 GLY A CA 1
ATOM 926 C C . GLY A 1 123 ? -3.142 -0.631 9.311 1.00 94.06 123 GLY A C 1
ATOM 927 O O . GLY A 1 123 ? -2.493 -1.679 9.380 1.00 94.06 123 GLY A O 1
ATOM 928 N N . ALA A 1 124 ? -4.207 -0.375 10.069 1.00 91.69 124 ALA A N 1
ATOM 929 C CA . ALA A 1 124 ? -4.732 -1.293 11.071 1.00 91.69 124 ALA A CA 1
ATOM 930 C C . ALA A 1 124 ? -5.164 -2.629 10.463 1.00 91.69 124 ALA A C 1
ATOM 932 O O . ALA A 1 124 ? -4.737 -3.689 10.926 1.00 91.69 124 ALA A O 1
ATOM 933 N N . LEU A 1 125 ? -5.917 -2.586 9.358 1.00 91.62 125 LEU A N 1
ATOM 934 C CA . LEU A 1 125 ? -6.388 -3.772 8.634 1.00 91.62 125 LEU A CA 1
ATOM 935 C C . LEU A 1 125 ? -5.243 -4.663 8.129 1.00 91.62 125 LEU A C 1
ATOM 937 O O . LEU A 1 125 ? -5.385 -5.883 8.069 1.00 91.62 125 LEU A O 1
ATOM 941 N N . GLY A 1 126 ? -4.097 -4.071 7.780 1.00 89.94 126 GLY A N 1
ATOM 942 C CA . GLY A 1 126 ? -2.907 -4.808 7.342 1.00 89.94 126 GLY A CA 1
ATOM 943 C C . GLY A 1 126 ? -2.040 -5.365 8.477 1.00 89.94 126 GLY A C 1
ATOM 944 O O . GLY A 1 126 ? -1.083 -6.104 8.223 1.00 89.94 126 GLY A O 1
ATOM 945 N N . THR A 1 127 ? -2.327 -5.021 9.734 1.00 86.94 127 THR A N 1
ATOM 946 C CA . THR A 1 127 ? -1.466 -5.376 10.865 1.00 86.94 127 THR A CA 1
ATOM 947 C C . THR A 1 127 ? -1.640 -6.841 11.261 1.00 86.94 127 THR A C 1
ATOM 949 O O . THR A 1 127 ? -2.623 -7.237 11.881 1.00 86.94 127 THR A O 1
ATOM 952 N N . ARG A 1 128 ? -0.612 -7.663 11.003 1.00 78.19 128 ARG A N 1
ATOM 953 C CA . ARG A 1 128 ? -0.613 -9.110 11.307 1.00 78.19 128 ARG A CA 1
ATOM 954 C C . ARG A 1 128 ? -0.968 -9.446 12.759 1.00 78.19 128 ARG A C 1
ATOM 956 O O . ARG A 1 128 ? -1.572 -10.481 13.020 1.00 78.19 128 ARG A O 1
ATOM 963 N N . ALA A 1 129 ? -0.570 -8.603 13.713 1.00 71.12 129 ALA A N 1
ATOM 964 C CA . ALA A 1 129 ? -0.817 -8.856 15.130 1.00 71.12 129 ALA A CA 1
ATOM 965 C C . ALA A 1 129 ? -2.309 -8.780 15.512 1.00 71.12 129 ALA A C 1
ATOM 967 O O . ALA A 1 129 ? -2.650 -9.253 16.592 1.00 71.12 129 ALA A O 1
ATOM 968 N N . SER A 1 130 ? -3.177 -8.229 14.646 1.00 61.81 130 SER A N 1
ATOM 969 C CA . SER A 1 130 ? -4.645 -8.188 14.795 1.00 61.81 130 SER A CA 1
ATOM 970 C C . SER A 1 130 ? -5.142 -7.651 16.149 1.00 61.81 130 SER A C 1
ATOM 972 O O . SER A 1 130 ? -6.218 -8.017 16.608 1.00 61.81 130 SER A O 1
ATOM 974 N N . LYS A 1 131 ? -4.345 -6.811 16.827 1.00 63.12 131 LYS A N 1
ATOM 975 C CA . LYS A 1 131 ? -4.707 -6.203 18.123 1.00 63.12 131 LYS A CA 1
ATOM 976 C C . LYS A 1 131 ? -5.385 -4.843 17.985 1.00 63.12 131 LYS A C 1
ATOM 978 O O . LYS A 1 131 ? -5.818 -4.284 18.988 1.00 63.12 131 LYS A O 1
ATOM 983 N N . GLU A 1 132 ? -5.449 -4.308 16.774 1.00 63.03 132 GLU A N 1
ATOM 984 C CA . GLU A 1 132 ? -6.115 -3.042 16.506 1.00 63.03 132 GLU A CA 1
ATOM 985 C C . GLU A 1 132 ? -7.603 -3.326 16.319 1.00 63.03 132 GLU A C 1
ATOM 987 O O . GLU A 1 132 ? -8.024 -3.919 15.327 1.00 63.03 132 GLU A O 1
ATOM 992 N N . VAL A 1 133 ? -8.387 -2.979 17.342 1.00 66.31 133 VAL A N 1
ATOM 993 C CA . VAL A 1 133 ? -9.846 -3.030 17.274 1.00 66.31 133 VAL A CA 1
ATOM 994 C C . VAL A 1 133 ? -10.296 -1.779 16.539 1.00 66.31 133 VAL A C 1
ATOM 996 O O . VAL A 1 133 ? -10.120 -0.669 17.035 1.00 66.31 133 VAL A O 1
ATOM 999 N N . ILE A 1 134 ? -10.858 -1.977 15.355 1.00 67.38 134 ILE A N 1
ATOM 1000 C CA . ILE A 1 134 ? -11.531 -0.926 14.601 1.00 67.38 134 ILE A CA 1
ATOM 1001 C C . ILE A 1 134 ? -12.968 -0.787 15.111 1.00 67.38 134 ILE A C 1
ATOM 1003 O O . ILE A 1 134 ? -13.665 -1.780 15.321 1.00 67.38 134 ILE A O 1
ATOM 1007 N N . ASP A 1 135 ? -13.398 0.447 15.347 1.00 65.69 135 ASP A N 1
ATOM 1008 C CA . ASP A 1 135 ? -14.740 0.792 15.826 1.00 65.69 135 ASP A CA 1
ATOM 1009 C C . ASP A 1 135 ? -15.691 1.211 14.690 1.00 65.69 135 ASP A C 1
ATOM 1011 O O . ASP A 1 135 ? -16.876 1.448 14.929 1.00 65.69 135 ASP A O 1
ATOM 1015 N N . GLN A 1 136 ? -15.186 1.268 13.454 1.00 65.88 136 GLN A N 1
ATOM 1016 C CA . GLN A 1 136 ? -15.906 1.720 12.265 1.00 65.88 136 GLN A CA 1
ATOM 1017 C C . GLN A 1 136 ? -16.000 0.630 11.196 1.00 65.88 136 GLN A C 1
ATOM 1019 O O . GLN A 1 136 ? -15.112 -0.212 11.039 1.00 65.88 136 GLN A O 1
ATOM 1024 N N . GLU A 1 137 ? -17.096 0.674 10.439 1.00 71.19 137 GLU A N 1
ATOM 1025 C CA . GLU A 1 137 ? -17.242 -0.108 9.217 1.00 71.19 137 GLU A CA 1
ATOM 1026 C C . GLU A 1 137 ? -16.358 0.484 8.108 1.00 71.19 137 GLU A C 1
ATOM 1028 O O . GLU A 1 137 ? -16.166 1.698 8.028 1.00 71.19 137 GLU A O 1
ATOM 1033 N N . PHE A 1 138 ? -15.795 -0.397 7.283 1.00 71.44 138 PHE A N 1
ATOM 1034 C CA . PHE A 1 138 ? -14.797 -0.107 6.253 1.00 71.44 138 PHE A CA 1
ATOM 1035 C C . PHE A 1 138 ? -15.074 -0.932 4.998 1.00 71.44 138 PHE A C 1
ATOM 1037 O O . PHE A 1 138 ? -15.576 -2.085 5.143 1.00 71.44 138 PHE A O 1
#

pLDDT: mean 86.76, std 9.28, range [61.81, 97.31]

Radius of gyration: 16.08 Å; chains: 1; bounding box: 37×31×40 Å

Secondary structure (DSSP, 8-state):
-B-SSSTTSBPTT-------STTS-GGGSSTTS-TT--SHHHH---SSSPTT---EESSSTTS-EE-----SSTTEEEEE-TTS-EEEEETTS----TTSPPEE-STT-SEETTSPPSSHHHHHHT-TT------S--

Foldseek 3Di:
DADPVHRQDRDDPDDDQDDPCPPHDPVCLAACSCCPDPACRRHHAALQAAESDDKAADRHSRGDIHHHHYDSPPFFDWDQAPVRDTDTGGNPAQQADSPDDAADDDPVDPRHPPRDGRGHPSNQSRDPVNPDDDPDDD

InterPro domains:
  IPR011453 Domain of unknown function DUF1559 [PF07596] (13-95)
  IPR027558 Prepilin-type processing-associated H-X9-DG C-terminal domain [TIGR04294] (69-90)